Protein AF-A0AAW9HZ54-F1 (afdb_monomer)

Sequence (138 aa):
VLIQGRPLAIGEVAELSDALLCAWYPGSEGGRAIGDILFGQVNPSGKLPVSIPRSAGQLPVYYNQKNAGRPRPYVDMPSKPLYPFGFGLGYSSFEYGSPAISQKEITLDELRSGSRVEVCVEVKNTGKMKGDEVVQLY

Radius of gyration: 19.05 Å; Cα contacts (8 Å, |Δi|>4): 176; chains: 1; bounding box: 43×36×52 Å

InterPro domains:
  IPR002772 Glycoside hydrolase family 3 C-terminal domain [PF01915] (1-91)
  IPR013783 Immunoglobulin-like fold [G3DSA:2.60.40.10] (92-138)
  IPR036881 Glycoside hydrolase family 3 C-terminal domain superfamily [G3DSA:3.40.50.1700] (1-91)
  IPR036881 Glycoside hydrolase family 3 C-terminal domain superfamily [SSF52279] (1-94)
  IPR050288 Cellulose-degrading glycosyl hydrolase 3 [PTHR42715] (14-138)

Solvent-accessible surface area (backbone atoms only — not comparable to full-atom values): 8876 Å² total; per-residue (Å²): 115,44,74,40,97,63,85,60,65,47,51,67,62,59,72,76,38,99,69,84,48,81,51,39,80,53,65,92,65,25,66,56,57,51,48,34,36,77,72,65,77,38,56,49,54,66,54,32,96,53,38,26,41,57,39,81,87,57,62,83,57,67,83,87,57,53,81,93,66,53,67,66,66,50,100,89,44,73,55,66,51,71,42,49,52,66,45,60,70,51,79,37,44,73,48,74,54,76,74,46,62,78,56,95,74,80,54,72,66,48,49,74,73,66,58,80,79,51,76,46,63,54,75,42,81,73,39,96,47,80,69,64,81,82,85,81,88,131

Secondary structure (DSSP, 8-state):
-B--SS----HHHHHH-S---B--S--TTHHHHHHHHHTTSS------SSPBPSSGGG----S---GGGSPPPPSSS-SS-SB-TT----SS-EEE-PPEES-S---HHHHHTT----EE--EEE-SSS---------

Organism: Clostridium perfringens (NCBI:txid1502)

Foldseek 3Di:
DDAAQDADLCQVVVVPDPDDDYCHPVPPCSVVVVVCCVVVVDWDADFAQAFHANDPVLPPQAPPDDPVRQDCQDPPGGNHGPGYGRDDDTQWDKDKADKDKPDPDDDPVCVVVPHDIDIDIDIDTPGPDDDDYDDDDD

pLDDT: mean 95.07, std 5.17, range [69.0, 98.56]

Nearest PDB structures (foldseek):
  8xrx-assembly2_C  TM=9.373E-01  e=5.213E-06  Cellulosimicrobium cellulans
  8xru-assembly1_A  TM=9.331E-01  e=9.828E-06  Cellulosimicrobium
  8xrx-assembly3_F  TM=8.911E-01  e=5.918E-06  Cellulosimicrobium cellulans
  8xrx-assembly2_D  TM=9.372E-01  e=1.116E-05  Cellulosimicrobium cellulans
  8xrt-assembly1_E  TM=9.003E-01  e=9.224E-06  Cellulosimicrobium

Structure (mmCIF, N/CA/C/O backbone):
data_AF-A0AAW9HZ54-F1
#
_entry.id   AF-A0AAW9HZ54-F1
#
loop_
_at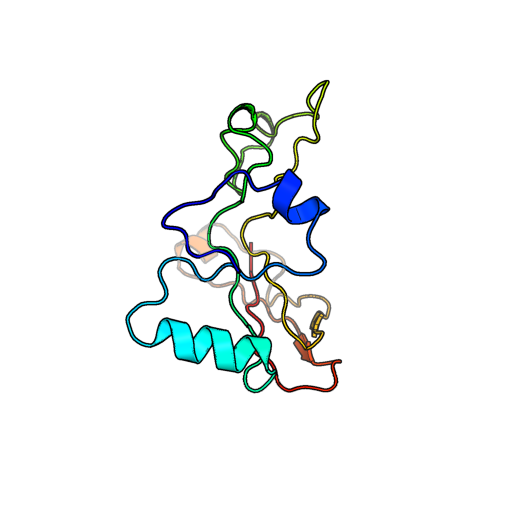om_site.group_PDB
_atom_site.id
_atom_site.type_symbol
_atom_site.label_atom_id
_atom_site.label_alt_id
_atom_site.label_comp_id
_atom_site.label_asym_id
_atom_site.label_entity_id
_atom_site.label_seq_id
_atom_site.pdbx_PDB_ins_code
_atom_site.Cartn_x
_atom_site.Cartn_y
_atom_site.Cartn_z
_atom_site.occupancy
_atom_site.B_iso_or_equiv
_atom_site.auth_seq_id
_atom_site.auth_comp_id
_atom_site.auth_asym_id
_atom_site.auth_atom_id
_atom_site.pdbx_PDB_model_num
ATOM 1 N N . VAL A 1 1 ? 9.719 -6.185 -13.520 1.00 97.19 1 VAL A N 1
ATOM 2 C CA . VAL A 1 1 ? 9.017 -7.084 -12.566 1.00 97.19 1 VAL A CA 1
ATOM 3 C C . VAL A 1 1 ? 10.040 -7.650 -11.594 1.00 97.19 1 VAL A C 1
ATOM 5 O O . VAL A 1 1 ? 11.091 -8.083 -12.046 1.00 97.19 1 VAL A O 1
ATOM 8 N N . LEU A 1 2 ? 9.764 -7.613 -10.292 1.00 97.50 2 LEU A N 1
ATOM 9 C CA . LEU A 1 2 ? 10.646 -8.090 -9.227 1.00 97.50 2 LEU A CA 1
ATOM 10 C C . LEU A 1 2 ? 10.079 -9.383 -8.631 1.00 97.50 2 LEU A C 1
ATOM 12 O O . LEU A 1 2 ? 9.001 -9.369 -8.037 1.00 97.50 2 LEU A O 1
ATOM 16 N N . ILE A 1 3 ? 10.819 -10.481 -8.770 1.00 97.88 3 ILE A N 1
ATOM 17 C CA . ILE A 1 3 ? 10.547 -11.763 -8.109 1.00 97.88 3 ILE A CA 1
ATOM 18 C C . ILE A 1 3 ? 11.622 -11.926 -7.037 1.00 97.88 3 ILE A C 1
ATOM 20 O O . ILE A 1 3 ? 12.805 -12.038 -7.354 1.00 97.88 3 ILE A O 1
ATOM 24 N N . GLN A 1 4 ? 11.231 -11.849 -5.767 1.00 96.38 4 GLN A N 1
ATOM 25 C CA . GLN A 1 4 ? 12.169 -11.734 -4.648 1.00 96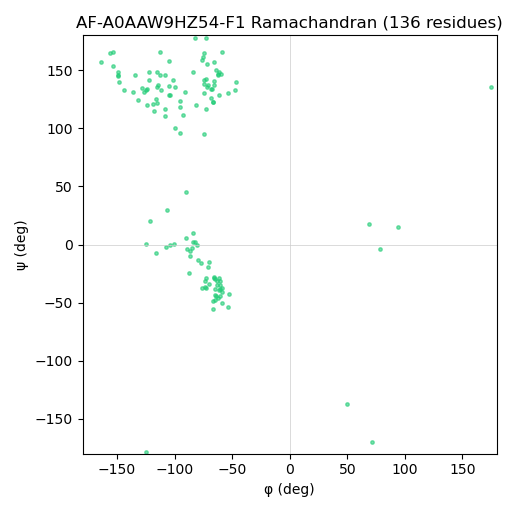.38 4 GLN A CA 1
ATOM 26 C C . GLN A 1 4 ? 11.631 -12.397 -3.378 1.00 96.38 4 GLN A C 1
ATOM 28 O O . GLN A 1 4 ? 10.439 -12.343 -3.097 1.00 96.38 4 GLN A O 1
ATOM 33 N N . GLY A 1 5 ? 12.521 -12.982 -2.571 1.00 97.06 5 GLY A N 1
ATOM 34 C CA . GLY A 1 5 ? 12.152 -13.620 -1.298 1.00 97.06 5 GLY A CA 1
ATOM 35 C C . GLY A 1 5 ? 12.110 -12.687 -0.085 1.00 97.06 5 GLY A C 1
ATOM 36 O O . GLY A 1 5 ? 11.682 -13.099 0.987 1.00 97.06 5 GLY A O 1
ATOM 37 N N . ARG A 1 6 ? 12.596 -11.449 -0.223 1.00 95.88 6 ARG A N 1
ATOM 38 C CA . ARG A 1 6 ? 12.634 -10.431 0.837 1.00 95.88 6 ARG A CA 1
ATOM 39 C C . ARG A 1 6 ? 12.685 -9.028 0.220 1.00 95.88 6 ARG A C 1
ATOM 41 O O . ARG A 1 6 ? 13.002 -8.928 -0.965 1.00 95.88 6 ARG A O 1
ATOM 48 N N . PRO A 1 7 ? 12.425 -7.957 0.990 1.00 95.75 7 PRO A N 1
ATOM 49 C CA . PRO A 1 7 ? 12.676 -6.592 0.541 1.00 95.75 7 PRO A CA 1
ATOM 50 C C . PRO A 1 7 ? 14.114 -6.405 0.062 1.00 95.75 7 PRO A C 1
ATOM 52 O O . PRO A 1 7 ? 15.059 -6.750 0.774 1.00 95.75 7 PRO A O 1
ATOM 55 N N . LEU A 1 8 ? 14.271 -5.831 -1.125 1.00 95.25 8 LEU A N 1
ATOM 56 C CA . LEU A 1 8 ? 15.556 -5.404 -1.664 1.00 95.25 8 LEU A CA 1
ATOM 57 C C . LEU A 1 8 ? 15.621 -3.874 -1.664 1.00 95.25 8 LEU A C 1
ATOM 59 O O . LEU A 1 8 ? 14.609 -3.202 -1.864 1.00 95.25 8 LEU A O 1
ATOM 63 N N . ALA A 1 9 ? 16.813 -3.321 -1.442 1.00 94.50 9 ALA A N 1
ATOM 64 C CA . ALA A 1 9 ? 17.060 -1.897 -1.636 1.00 94.50 9 ALA A CA 1
ATOM 65 C C . ALA A 1 9 ? 17.126 -1.622 -3.146 1.00 94.50 9 ALA A C 1
ATOM 67 O O . ALA A 1 9 ? 18.153 -1.834 -3.781 1.00 94.50 9 ALA A O 1
ATOM 68 N N . ILE A 1 10 ? 15.995 -1.214 -3.721 1.00 96.00 10 ILE A N 1
ATOM 69 C CA . ILE A 1 10 ? 15.779 -1.094 -5.174 1.00 96.00 10 ILE A CA 1
ATOM 70 C C . ILE A 1 10 ? 15.765 0.364 -5.651 1.00 96.00 10 ILE A C 1
ATOM 72 O O . ILE A 1 10 ? 15.068 0.678 -6.607 1.00 96.00 10 ILE A O 1
ATOM 76 N N . GLY A 1 11 ? 16.487 1.262 -4.972 1.00 95.12 11 GLY A N 1
ATOM 77 C CA . GLY A 1 11 ? 16.441 2.705 -5.247 1.00 95.12 11 GLY A CA 1
ATOM 78 C C . GLY A 1 11 ? 16.708 3.049 -6.714 1.00 95.12 11 GLY A C 1
ATOM 79 O O . GLY A 1 11 ? 15.864 3.660 -7.355 1.00 95.12 11 GLY A O 1
ATOM 80 N N . GLU A 1 12 ? 17.827 2.570 -7.254 1.00 95.44 12 GLU A N 1
ATOM 81 C CA . GLU A 1 12 ? 18.214 2.797 -8.652 1.00 95.44 12 GLU A CA 1
ATOM 82 C C . GLU A 1 12 ? 17.227 2.156 -9.639 1.00 95.44 12 GLU A C 1
ATOM 84 O O . GLU A 1 12 ? 16.784 2.792 -10.588 1.00 95.44 12 GLU A O 1
ATOM 89 N N . VAL A 1 13 ? 16.798 0.915 -9.379 1.00 96.25 13 VAL A N 1
ATOM 90 C CA . VAL A 1 13 ? 15.810 0.222 -10.222 1.00 96.25 13 VAL A CA 1
ATOM 91 C C . VAL A 1 13 ? 14.482 0.983 -10.257 1.00 96.25 13 VAL A C 1
ATOM 93 O O . VAL A 1 13 ? 13.849 1.047 -11.305 1.00 96.25 13 VAL A O 1
ATOM 96 N N . ALA A 1 14 ? 14.061 1.563 -9.132 1.00 96.12 14 ALA A N 1
ATOM 97 C CA . ALA A 1 14 ? 12.853 2.376 -9.047 1.00 96.12 14 ALA A CA 1
ATOM 98 C C . ALA A 1 14 ? 12.981 3.720 -9.767 1.00 96.12 14 ALA A C 1
ATOM 100 O O . ALA A 1 14 ? 11.994 4.189 -10.319 1.00 96.12 14 ALA A O 1
ATOM 101 N N . GLU A 1 15 ? 14.167 4.325 -9.774 1.00 96.19 15 GLU A N 1
ATOM 102 C CA . GLU A 1 15 ? 14.427 5.576 -10.492 1.00 96.19 15 GLU A CA 1
ATOM 103 C C . GLU A 1 15 ? 14.486 5.372 -12.011 1.00 96.19 15 GLU A C 1
ATOM 105 O O . GLU A 1 15 ? 13.985 6.198 -12.768 1.00 96.19 15 GLU A O 1
ATOM 110 N N . LEU A 1 16 ? 15.055 4.250 -12.457 1.00 97.81 16 LEU A N 1
ATOM 111 C CA . LEU A 1 16 ? 15.246 3.943 -13.876 1.00 97.81 16 LEU A CA 1
ATOM 112 C C . LEU A 1 16 ? 14.040 3.261 -14.543 1.00 97.81 16 LEU A C 1
ATOM 114 O O . LEU A 1 16 ? 14.077 3.023 -15.749 1.00 97.81 16 LEU A O 1
ATOM 118 N N . SER A 1 17 ? 12.998 2.902 -13.788 1.00 97.62 17 SER A N 1
ATOM 119 C CA . SER A 1 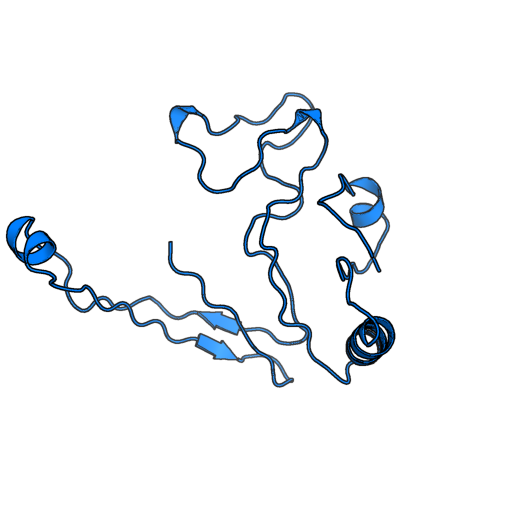17 ? 11.832 2.177 -14.313 1.00 97.62 17 SER A CA 1
ATOM 120 C C . SER A 1 17 ? 10.575 3.040 -14.305 1.00 97.62 17 SER A C 1
ATOM 122 O O . SER A 1 17 ? 10.200 3.569 -13.263 1.00 97.62 17 SER A O 1
ATOM 124 N N . ASP A 1 18 ? 9.832 3.054 -15.415 1.00 97.81 18 ASP A N 1
ATOM 125 C CA . ASP A 1 18 ? 8.511 3.704 -15.479 1.00 97.81 18 ASP A CA 1
ATOM 126 C C . ASP A 1 18 ? 7.466 3.014 -14.585 1.00 97.81 18 ASP A C 1
ATOM 128 O O . ASP A 1 18 ? 6.514 3.634 -14.111 1.00 97.81 18 ASP A O 1
ATOM 132 N N . ALA A 1 19 ? 7.625 1.705 -14.361 1.00 97.25 19 ALA A N 1
ATOM 133 C CA . ALA A 1 19 ? 6.724 0.906 -13.543 1.00 97.25 19 ALA A CA 1
ATOM 134 C C . ALA A 1 19 ? 7.450 -0.250 -12.845 1.00 97.25 19 ALA A C 1
ATOM 136 O O . ALA A 1 19 ? 8.330 -0.906 -13.407 1.00 97.25 19 ALA A O 1
ATOM 137 N N . LEU A 1 20 ? 7.008 -0.562 -11.624 1.00 97.69 20 LEU A N 1
ATOM 138 C CA . LEU A 1 20 ? 7.490 -1.696 -10.844 1.00 97.69 20 LEU A CA 1
ATOM 139 C C . LEU A 1 20 ? 6.330 -2.574 -10.378 1.00 97.69 20 LEU A C 1
ATOM 141 O O . LEU A 1 20 ? 5.374 -2.102 -9.773 1.00 97.69 20 LEU A O 1
ATOM 145 N N . LEU A 1 21 ? 6.471 -3.882 -10.598 1.00 98.06 21 LEU A N 1
ATOM 146 C CA . LEU A 1 21 ? 5.587 -4.913 -10.058 1.00 98.06 21 LEU A CA 1
ATOM 147 C C . LEU A 1 21 ? 6.406 -5.832 -9.154 1.00 98.06 21 LEU A C 1
ATOM 149 O O . LEU A 1 21 ? 7.311 -6.511 -9.642 1.00 98.06 21 LEU A O 1
ATOM 153 N N . CYS A 1 22 ? 6.101 -5.845 -7.857 1.00 97.94 22 CYS A N 1
ATOM 154 C CA . CYS A 1 22 ? 6.688 -6.771 -6.890 1.00 97.94 22 CYS A CA 1
ATOM 155 C C . CYS A 1 22 ? 5.793 -8.007 -6.763 1.00 97.94 22 CYS A C 1
ATOM 157 O O . CYS A 1 22 ? 4.684 -7.910 -6.243 1.00 97.94 22 CYS A O 1
ATOM 159 N N . ALA A 1 23 ? 6.274 -9.157 -7.232 1.00 98.00 23 ALA A N 1
ATOM 160 C CA . ALA A 1 23 ? 5.520 -10.412 -7.261 1.00 98.00 23 ALA A CA 1
ATOM 161 C C . ALA A 1 23 ? 5.937 -11.407 -6.162 1.00 98.00 23 ALA A C 1
ATOM 163 O O . ALA A 1 23 ? 5.375 -12.496 -6.077 1.00 98.00 23 ALA A O 1
ATOM 164 N N . TRP A 1 24 ? 6.918 -11.054 -5.323 1.00 97.88 24 TRP A N 1
ATOM 165 C CA . TRP A 1 24 ? 7.518 -11.959 -4.334 1.00 97.88 24 TRP A CA 1
ATOM 166 C C . TRP A 1 24 ? 7.938 -13.295 -4.968 1.00 97.88 24 TRP A C 1
ATOM 168 O O . TRP A 1 24 ? 8.501 -13.282 -6.060 1.00 97.88 24 TRP A O 1
ATOM 178 N N . TYR A 1 25 ? 7.679 -14.428 -4.312 1.00 97.94 25 TYR A N 1
ATOM 179 C CA . TYR A 1 25 ? 7.657 -15.738 -4.958 1.00 97.94 25 TYR A CA 1
ATOM 180 C C . TYR A 1 25 ? 6.203 -16.127 -5.249 1.00 97.94 25 TYR A C 1
ATOM 182 O O . TYR A 1 25 ? 5.507 -16.576 -4.340 1.00 97.94 25 TYR A O 1
ATOM 190 N N . PRO A 1 26 ? 5.727 -15.965 -6.495 1.00 97.69 26 PRO A N 1
ATOM 191 C CA . PRO A 1 26 ? 4.300 -16.036 -6.810 1.00 97.69 26 PRO A CA 1
ATOM 192 C C . PRO A 1 26 ? 3.771 -17.467 -7.039 1.00 97.69 26 PRO A C 1
ATOM 194 O O . PRO A 1 26 ? 2.644 -17.643 -7.492 1.00 97.69 26 PRO A O 1
ATOM 197 N N . GLY A 1 27 ? 4.568 -18.500 -6.740 1.00 98.12 27 GLY A N 1
ATOM 198 C CA . GLY A 1 27 ? 4.191 -19.904 -6.944 1.00 98.12 27 GLY A CA 1
ATOM 199 C C . GLY A 1 27 ? 4.145 -20.331 -8.418 1.00 98.12 27 GLY A C 1
ATOM 200 O O . GLY A 1 27 ? 4.601 -19.606 -9.304 1.00 98.12 27 GLY A O 1
ATOM 201 N N . SER A 1 28 ? 3.607 -21.527 -8.682 1.00 97.94 28 SER A N 1
ATOM 202 C CA . SER A 1 28 ? 3.564 -22.137 -10.025 1.00 97.94 28 SER A CA 1
ATOM 203 C C . SER A 1 28 ? 2.705 -21.353 -11.020 1.00 97.94 28 SER A C 1
ATOM 205 O O . SER A 1 28 ? 3.099 -21.186 -12.169 1.00 97.94 28 SER A O 1
ATOM 207 N N . GLU A 1 29 ? 1.579 -20.800 -10.563 1.00 98.12 29 GLU A N 1
ATOM 208 C CA . GLU A 1 29 ? 0.668 -19.985 -11.383 1.00 98.12 29 GLU A CA 1
ATOM 209 C C . GLU A 1 29 ? 1.095 -18.511 -11.467 1.00 98.12 29 GLU A C 1
ATOM 211 O O . GLU A 1 29 ? 0.436 -17.683 -12.099 1.00 98.12 29 GLU A O 1
ATOM 216 N N . GLY A 1 30 ? 2.220 -18.159 -10.844 1.00 98.06 30 GLY A N 1
ATOM 217 C CA . GLY A 1 30 ? 2.660 -16.779 -10.719 1.00 98.06 30 GLY A CA 1
ATOM 218 C C . GLY A 1 30 ? 2.970 -16.097 -12.046 1.00 98.06 30 GLY A C 1
ATOM 219 O O . GLY A 1 30 ? 2.679 -14.914 -12.209 1.00 98.06 30 GLY A O 1
ATOM 220 N N . GLY A 1 31 ? 3.503 -16.842 -13.018 1.00 98.19 31 GLY A N 1
ATOM 221 C CA . GLY A 1 31 ? 3.746 -16.319 -14.365 1.00 98.19 31 GLY A CA 1
ATOM 222 C C . GLY A 1 31 ? 2.455 -15.877 -15.057 1.00 98.19 31 GLY A C 1
ATOM 223 O O . GLY A 1 31 ? 2.428 -14.817 -15.682 1.00 98.19 31 GLY A O 1
ATOM 224 N N . ARG A 1 32 ? 1.370 -16.641 -14.875 1.00 98.44 32 ARG A N 1
ATOM 225 C CA . ARG A 1 32 ? 0.045 -16.298 -15.399 1.00 98.44 32 ARG A CA 1
ATOM 226 C C . ARG A 1 32 ? -0.509 -15.052 -14.718 1.00 98.44 32 ARG A C 1
ATOM 228 O O . ARG A 1 32 ? -0.874 -14.113 -15.410 1.00 98.44 32 ARG A O 1
ATOM 235 N N . ALA A 1 33 ? -0.473 -14.998 -13.386 1.00 98.31 33 ALA A N 1
ATOM 236 C CA . ALA A 1 33 ? -0.942 -13.830 -12.637 1.00 98.31 33 ALA A CA 1
ATOM 237 C C . ALA A 1 33 ? -0.182 -12.543 -13.015 1.00 98.31 33 ALA A C 1
ATOM 239 O O . ALA A 1 33 ? -0.789 -11.487 -13.179 1.00 98.31 33 ALA A O 1
ATOM 240 N N . ILE A 1 34 ? 1.141 -12.628 -13.200 1.00 98.56 34 ILE A N 1
ATOM 241 C CA . ILE A 1 34 ? 1.955 -11.503 -13.681 1.00 98.56 34 ILE A CA 1
ATOM 242 C C . ILE A 1 34 ? 1.520 -11.088 -15.090 1.00 98.56 34 ILE A C 1
ATOM 244 O O . ILE A 1 34 ? 1.355 -9.895 -15.335 1.00 98.56 34 ILE A O 1
ATOM 248 N N . GLY A 1 35 ? 1.327 -12.043 -16.005 1.00 98.50 35 GLY A N 1
ATOM 249 C CA . GLY A 1 35 ? 0.850 -11.766 -17.361 1.00 98.50 35 GLY A CA 1
ATOM 250 C C . GLY A 1 35 ? -0.507 -11.062 -17.360 1.00 98.50 35 GLY A C 1
ATOM 251 O O . GLY A 1 35 ? -0.644 -9.998 -17.961 1.00 98.50 35 GLY A O 1
ATOM 252 N N . ASP A 1 36 ? -1.474 -11.603 -16.624 1.00 98.25 36 ASP A N 1
ATOM 253 C CA . ASP A 1 36 ? -2.826 -11.050 -16.521 1.00 98.25 36 ASP A CA 1
ATOM 254 C C . ASP A 1 36 ? -2.805 -9.606 -15.985 1.00 98.25 36 ASP A C 1
ATOM 256 O O . ASP A 1 36 ? -3.546 -8.755 -16.479 1.00 98.25 36 ASP A O 1
ATOM 260 N N . ILE A 1 37 ? -1.914 -9.297 -15.034 1.00 98.19 37 ILE A N 1
ATOM 261 C CA . ILE A 1 37 ? -1.692 -7.926 -14.552 1.00 98.19 37 ILE A CA 1
ATOM 262 C C . ILE A 1 37 ? -1.084 -7.055 -15.657 1.00 98.19 37 ILE A C 1
ATOM 264 O O . ILE A 1 37 ? -1.663 -6.035 -16.013 1.00 98.19 37 ILE A O 1
ATOM 268 N N . LEU A 1 38 ? 0.051 -7.452 -16.242 1.00 97.94 38 LEU A N 1
ATOM 269 C CA . LEU A 1 38 ? 0.773 -6.630 -17.225 1.00 97.94 38 LEU A CA 1
ATOM 270 C C . LEU A 1 38 ? -0.057 -6.302 -18.473 1.00 97.94 38 LEU A C 1
ATOM 272 O O . LEU A 1 38 ? 0.108 -5.228 -19.049 1.00 97.94 38 LEU A O 1
ATOM 276 N N . PHE A 1 39 ? -0.953 -7.203 -18.877 1.00 97.81 39 PHE A N 1
ATOM 277 C CA . PHE A 1 39 ? -1.867 -6.990 -20.001 1.00 97.81 39 PHE A CA 1
ATOM 278 C C . PHE A 1 39 ? -3.201 -6.344 -19.598 1.00 97.81 39 PHE A C 1
ATOM 280 O O . PHE A 1 39 ? -4.093 -6.217 -20.436 1.00 97.81 39 PHE A O 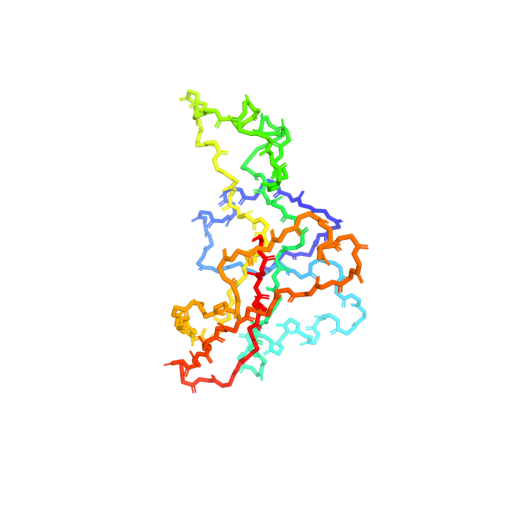1
ATOM 287 N N . GLY A 1 40 ? -3.360 -5.933 -18.337 1.00 96.25 40 GLY A N 1
ATOM 288 C CA . GLY A 1 40 ? -4.562 -5.254 -17.854 1.00 96.25 40 GLY A CA 1
ATOM 289 C C . GLY A 1 40 ? -5.807 -6.142 -17.802 1.00 96.25 40 GLY A C 1
ATOM 290 O O . GLY A 1 40 ? -6.920 -5.625 -17.741 1.00 96.25 40 GLY A O 1
ATOM 291 N N . GLN A 1 41 ? -5.646 -7.467 -17.828 1.00 97.19 41 GLN A N 1
ATOM 292 C CA . GLN A 1 41 ? -6.748 -8.416 -17.638 1.00 97.19 41 GLN A CA 1
ATOM 293 C C . GLN A 1 41 ? -7.175 -8.465 -16.166 1.00 97.19 41 GLN A C 1
ATOM 295 O O . GLN A 1 41 ? -8.354 -8.649 -15.864 1.00 97.19 41 GLN A O 1
ATOM 300 N N . VAL A 1 42 ? -6.220 -8.254 -15.256 1.00 97.00 42 VAL A N 1
ATOM 301 C CA . VAL A 1 42 ? -6.434 -8.160 -13.810 1.00 97.00 42 VAL A CA 1
ATOM 302 C C . VAL A 1 42 ? -5.879 -6.835 -13.295 1.00 97.00 42 VAL A C 1
ATOM 304 O O . VAL A 1 42 ? -4.761 -6.441 -13.611 1.00 97.00 42 VAL A O 1
ATOM 307 N N . ASN A 1 43 ? -6.664 -6.151 -12.465 1.00 97.75 43 ASN A N 1
ATOM 308 C CA . ASN A 1 43 ? -6.223 -4.965 -11.741 1.00 97.75 43 ASN A CA 1
ATOM 309 C C . ASN A 1 43 ? -5.434 -5.392 -10.484 1.00 97.75 43 ASN A C 1
ATOM 311 O O . ASN A 1 43 ? -6.004 -6.104 -9.653 1.00 97.75 43 ASN A O 1
ATOM 315 N N . PRO A 1 44 ? -4.152 -5.007 -10.317 1.00 98.00 44 PRO A N 1
ATOM 316 C CA . PRO A 1 44 ? -3.384 -5.399 -9.145 1.00 98.00 44 PRO A CA 1
ATOM 317 C C . PRO A 1 44 ? -3.931 -4.726 -7.880 1.00 98.00 44 PRO A C 1
ATOM 319 O O . PRO A 1 44 ? -4.175 -3.524 -7.851 1.00 98.00 44 PRO A O 1
ATOM 322 N N . SER A 1 45 ? -4.084 -5.511 -6.815 1.00 98.00 45 SER A N 1
ATOM 323 C CA . SER A 1 45 ? -4.645 -5.062 -5.529 1.00 98.00 45 SER A CA 1
ATOM 324 C C . SER A 1 45 ? -3.728 -5.321 -4.326 1.00 98.00 45 SER A C 1
ATOM 326 O O . SER A 1 45 ? -4.064 -4.989 -3.189 1.00 98.00 45 SER A O 1
ATOM 328 N N . GLY A 1 46 ? -2.543 -5.893 -4.557 1.00 97.94 46 GLY A N 1
ATOM 329 C CA . GLY A 1 46 ? -1.583 -6.194 -3.497 1.00 97.94 46 GLY A CA 1
ATOM 330 C C . GLY A 1 46 ? -1.029 -4.933 -2.824 1.00 97.94 46 GLY A C 1
ATOM 331 O O . GLY A 1 46 ? -0.651 -3.972 -3.494 1.00 97.94 46 GLY A O 1
ATOM 332 N N . LYS A 1 47 ? -0.922 -4.964 -1.492 1.00 98.50 47 LYS A N 1
ATOM 333 C CA . LYS A 1 47 ? -0.228 -3.948 -0.683 1.00 98.50 47 LYS A CA 1
ATOM 334 C C . LYS A 1 47 ? 0.984 -4.564 0.012 1.00 98.50 47 LYS A C 1
ATOM 336 O O . LYS A 1 47 ? 0.980 -5.744 0.360 1.00 98.50 47 LYS A O 1
ATOM 341 N N . LEU A 1 48 ? 2.028 -3.771 0.219 1.00 98.31 48 LEU A N 1
ATOM 342 C CA . LEU A 1 48 ? 3.264 -4.225 0.844 1.00 98.31 48 LEU A CA 1
ATOM 343 C C . LEU A 1 48 ? 3.047 -4.592 2.325 1.00 98.31 48 LEU A C 1
ATOM 345 O O . LEU A 1 48 ? 2.680 -3.721 3.112 1.00 98.31 48 LEU A O 1
ATOM 349 N N . PRO A 1 49 ? 3.360 -5.831 2.751 1.00 97.56 49 PRO A N 1
ATOM 350 C CA . PRO A 1 49 ? 3.283 -6.227 4.160 1.00 97.56 49 PRO A CA 1
ATOM 351 C C . PRO A 1 49 ? 4.506 -5.771 4.977 1.00 97.56 49 PRO A C 1
ATOM 353 O O . PRO A 1 49 ? 4.604 -6.054 6.167 1.00 97.56 49 PRO A O 1
ATOM 356 N N . VAL A 1 50 ? 5.467 -5.092 4.345 1.00 97.75 50 VAL A N 1
ATOM 357 C CA . VAL A 1 50 ? 6.725 -4.609 4.931 1.00 97.75 50 VAL A CA 1
ATOM 358 C C . VAL A 1 50 ? 7.161 -3.328 4.221 1.00 97.75 50 VAL A C 1
ATOM 360 O O . VAL A 1 50 ? 6.932 -3.178 3.024 1.00 97.75 50 VAL A O 1
ATOM 363 N N . SER A 1 51 ? 7.825 -2.413 4.925 1.00 97.81 51 SER A N 1
ATOM 364 C CA . SER A 1 51 ? 8.445 -1.248 4.281 1.00 97.81 51 SER A CA 1
ATOM 365 C C . SER A 1 51 ? 9.697 -1.652 3.496 1.00 97.81 51 SER A C 1
ATOM 367 O O . SER A 1 51 ? 10.493 -2.472 3.960 1.00 97.81 51 SER A O 1
ATOM 369 N N . ILE A 1 52 ? 9.916 -1.022 2.343 1.00 97.62 52 ILE A N 1
ATOM 370 C CA . ILE A 1 52 ? 11.109 -1.205 1.510 1.00 97.62 52 ILE A CA 1
ATOM 371 C C . ILE A 1 52 ? 12.133 -0.109 1.841 1.00 97.62 52 ILE A C 1
ATOM 373 O O . ILE A 1 52 ? 11.829 1.076 1.658 1.00 97.62 52 ILE A O 1
ATOM 377 N N . PRO A 1 53 ? 13.337 -0.457 2.332 1.00 96.44 53 PRO A N 1
ATOM 378 C CA . PRO A 1 53 ? 14.362 0.529 2.650 1.00 96.44 53 PRO A CA 1
ATOM 379 C C . PRO A 1 53 ? 14.979 1.131 1.381 1.00 96.44 53 PRO A C 1
ATOM 381 O O . PRO A 1 53 ? 15.018 0.495 0.327 1.00 96.44 53 PRO A O 1
ATOM 384 N N . ARG A 1 54 ? 15.523 2.346 1.499 1.00 95.25 54 ARG A N 1
ATOM 385 C CA . ARG A 1 54 ? 16.358 2.973 0.457 1.00 95.25 54 ARG A CA 1
ATOM 386 C C . ARG A 1 54 ? 17.745 2.339 0.382 1.00 95.25 54 ARG A C 1
ATOM 388 O O . ARG A 1 54 ? 18.291 2.181 -0.701 1.00 95.25 54 ARG A O 1
ATOM 395 N N . SER A 1 55 ? 18.294 1.966 1.535 1.00 94.19 55 SER A N 1
ATOM 396 C CA . SER A 1 55 ? 19.601 1.328 1.685 1.00 94.19 55 SER A CA 1
ATOM 397 C C . SER A 1 55 ? 19.636 0.486 2.965 1.00 94.19 55 SER A C 1
ATOM 399 O O . SER A 1 55 ? 18.791 0.647 3.850 1.00 94.19 55 SER A O 1
ATOM 401 N N . ALA A 1 56 ? 20.636 -0.387 3.105 1.00 93.75 56 ALA A N 1
ATOM 402 C CA . ALA A 1 56 ? 20.835 -1.145 4.343 1.00 93.75 56 ALA A CA 1
ATOM 403 C C . ALA A 1 56 ? 21.113 -0.238 5.561 1.00 93.75 56 ALA A C 1
ATOM 405 O O . ALA A 1 56 ? 20.729 -0.581 6.675 1.00 93.75 56 ALA A O 1
ATOM 406 N N . GLY A 1 57 ? 21.716 0.940 5.351 1.00 92.56 57 GLY A N 1
ATOM 407 C CA . GLY A 1 57 ? 22.002 1.912 6.414 1.00 92.56 57 GLY A CA 1
ATOM 408 C C . GLY A 1 57 ? 20.758 2.595 6.994 1.00 92.56 57 GLY A C 1
ATOM 409 O O . GLY A 1 57 ? 20.830 3.185 8.066 1.00 92.56 57 GLY A O 1
ATOM 410 N N . GLN A 1 58 ? 19.609 2.495 6.317 1.00 93.62 58 GLN A N 1
ATOM 411 C CA . GLN A 1 58 ? 18.337 3.026 6.813 1.00 93.62 58 GLN A CA 1
ATOM 412 C C . GLN A 1 58 ? 17.681 2.108 7.857 1.00 93.62 58 GLN A C 1
ATOM 414 O O . GLN A 1 58 ? 16.709 2.495 8.503 1.00 93.62 58 GLN A O 1
ATOM 419 N N . LEU A 1 59 ? 18.152 0.865 7.997 1.00 93.12 59 LEU A N 1
ATOM 420 C CA . LEU A 1 59 ? 17.529 -0.097 8.895 1.00 93.12 59 LEU A CA 1
ATOM 421 C C . LEU A 1 59 ? 17.665 0.344 10.366 1.00 93.12 59 LEU A C 1
ATOM 423 O O . LEU A 1 59 ? 18.729 0.811 10.770 1.00 93.12 59 LEU A O 1
ATOM 427 N N . PRO A 1 60 ? 16.619 0.142 11.190 1.00 93.12 60 PRO A N 1
ATOM 428 C CA . PRO A 1 60 ? 15.344 -0.507 10.861 1.00 93.12 60 PRO A CA 1
ATOM 429 C C . PRO A 1 60 ? 14.303 0.433 10.210 1.00 93.12 60 PRO A C 1
ATOM 431 O O . PRO A 1 60 ? 14.210 1.600 10.569 1.00 93.12 60 PRO A O 1
ATOM 434 N N . VAL A 1 61 ? 13.439 -0.100 9.326 1.00 93.50 61 VAL A N 1
ATOM 435 C CA . VAL A 1 61 ? 12.410 0.680 8.580 1.00 93.50 61 VAL A CA 1
ATOM 436 C C . VAL A 1 61 ? 10.952 0.227 8.791 1.00 93.50 61 VAL A C 1
ATOM 438 O O . VAL A 1 61 ? 10.077 0.518 7.975 1.00 93.50 61 VAL A O 1
ATOM 441 N N . TYR A 1 62 ? 10.649 -0.498 9.869 1.00 94.00 62 TYR A N 1
ATOM 442 C CA . TYR A 1 62 ? 9.264 -0.882 10.184 1.00 94.00 62 TYR A CA 1
ATOM 443 C C . TYR A 1 62 ? 8.378 0.346 10.478 1.00 94.00 62 TYR A C 1
ATOM 445 O O . TYR A 1 62 ? 8.860 1.370 10.954 1.00 94.00 62 TYR A O 1
ATOM 453 N N . TYR A 1 63 ? 7.077 0.266 10.179 1.00 94.56 63 TYR A N 1
ATOM 454 C CA . TYR A 1 63 ? 6.176 1.432 10.209 1.00 94.56 63 TYR A CA 1
ATOM 455 C C . TYR A 1 63 ? 5.828 1.920 11.626 1.00 94.56 63 TYR A C 1
ATOM 457 O O . TYR A 1 63 ? 5.597 3.108 11.844 1.00 94.56 63 TYR A O 1
ATOM 465 N N . ASN A 1 64 ? 5.819 1.017 12.607 1.00 93.50 64 ASN A N 1
ATOM 466 C CA . ASN A 1 64 ? 5.399 1.266 13.987 1.00 93.50 64 ASN A CA 1
ATOM 467 C C . ASN A 1 64 ? 6.557 1.723 14.897 1.00 93.50 64 ASN A C 1
ATOM 469 O O . ASN A 1 64 ? 6.715 1.259 16.027 1.00 93.50 64 ASN A O 1
ATOM 473 N N . GLN A 1 65 ? 7.382 2.653 14.413 1.00 90.06 65 GLN A N 1
ATOM 474 C CA . GLN A 1 65 ? 8.443 3.265 15.216 1.00 90.06 65 GLN A CA 1
ATOM 475 C C . GLN A 1 65 ? 7.888 4.203 16.291 1.00 90.06 65 GLN A C 1
ATOM 477 O O . GLN A 1 65 ? 7.018 5.040 16.032 1.00 90.06 65 GLN A O 1
ATOM 482 N N . LYS A 1 66 ? 8.462 4.118 17.499 1.00 87.88 66 LYS A N 1
ATOM 483 C CA . LYS A 1 66 ? 8.184 5.057 18.596 1.00 87.88 66 LYS A CA 1
ATOM 484 C C . LYS A 1 66 ? 8.602 6.472 18.196 1.00 87.88 66 LYS A C 1
ATOM 486 O O . LYS A 1 66 ? 9.631 6.640 17.550 1.00 87.88 66 LYS A O 1
ATOM 491 N N . ASN A 1 67 ? 7.877 7.492 18.657 1.00 81.19 67 ASN A N 1
ATOM 492 C CA . ASN A 1 67 ? 8.153 8.894 18.307 1.00 81.19 67 ASN A CA 1
ATOM 493 C C . ASN A 1 67 ? 9.610 9.320 18.563 1.00 81.19 67 ASN A C 1
ATOM 495 O O . ASN A 1 67 ? 10.212 9.951 17.702 1.00 81.19 67 ASN A O 1
ATOM 499 N N . ALA A 1 68 ? 10.203 8.921 19.694 1.00 74.69 68 ALA A N 1
ATOM 500 C CA . ALA A 1 68 ? 11.607 9.214 20.006 1.00 74.69 68 ALA A CA 1
ATOM 501 C C . ALA A 1 68 ? 12.621 8.434 19.140 1.00 74.69 68 ALA A C 1
ATOM 503 O O . ALA A 1 68 ? 13.776 8.832 19.050 1.00 74.69 68 ALA A O 1
ATOM 504 N N . GLY A 1 69 ? 12.197 7.330 18.517 1.00 69.00 69 GLY A N 1
ATOM 505 C CA . GLY A 1 69 ? 13.017 6.487 17.644 1.00 69.00 69 GLY A CA 1
ATOM 506 C C . GLY A 1 69 ? 12.793 6.728 16.151 1.00 69.00 69 GLY A C 1
ATOM 507 O O . GLY A 1 69 ? 13.416 6.043 15.344 1.00 69.00 69 GLY A O 1
ATOM 508 N N . ARG A 1 70 ? 11.912 7.665 15.765 1.00 71.06 70 ARG A N 1
ATOM 509 C CA . ARG A 1 70 ? 11.717 8.012 14.353 1.00 71.06 70 ARG A CA 1
ATOM 510 C C . ARG A 1 70 ? 12.994 8.669 13.822 1.00 71.06 70 ARG A C 1
ATOM 512 O O . ARG A 1 70 ? 13.407 9.691 14.379 1.00 71.06 70 ARG A O 1
ATOM 519 N N . PRO A 1 71 ? 13.618 8.130 12.761 1.00 69.31 71 PRO A N 1
ATOM 520 C CA . PRO A 1 71 ? 14.837 8.689 12.223 1.00 69.31 71 PRO A CA 1
ATOM 521 C C . PRO A 1 71 ? 14.563 10.110 11.739 1.00 69.31 71 PRO A C 1
ATOM 523 O O . PRO A 1 71 ? 13.619 10.384 10.985 1.00 69.31 71 PRO A O 1
ATOM 526 N N . ARG A 1 72 ? 15.408 11.035 12.191 1.00 81.38 72 ARG A N 1
ATOM 527 C CA . ARG A 1 72 ? 15.545 12.334 11.534 1.00 81.38 72 ARG A CA 1
ATOM 528 C C . ARG A 1 72 ? 16.127 12.103 10.136 1.00 81.38 72 ARG A C 1
ATOM 530 O O . ARG A 1 72 ? 16.744 11.059 9.920 1.00 81.38 72 ARG A O 1
ATOM 537 N N . PRO A 1 73 ? 15.919 13.028 9.185 1.00 85.69 73 PRO A N 1
ATOM 538 C CA . PRO A 1 73 ? 16.611 12.956 7.904 1.00 85.69 73 PRO A CA 1
ATOM 539 C C . PRO A 1 73 ? 18.107 12.716 8.126 1.00 85.69 73 PRO A C 1
ATOM 541 O O . PRO A 1 73 ? 18.710 13.347 8.998 1.00 85.69 73 PRO A O 1
ATOM 544 N N . TYR A 1 74 ? 18.668 11.772 7.377 1.00 89.12 74 TYR A N 1
ATOM 545 C CA . TYR A 1 74 ? 20.104 11.544 7.362 1.00 89.12 74 TYR A CA 1
ATOM 546 C C . TYR A 1 74 ? 20.764 12.668 6.553 1.00 89.12 74 TYR A C 1
ATOM 548 O O . TYR A 1 74 ? 20.089 13.402 5.829 1.00 89.12 74 TYR A O 1
ATOM 556 N N . VAL A 1 75 ? 22.083 12.812 6.672 1.00 93.81 75 VAL A N 1
ATOM 557 C CA . VAL A 1 75 ? 22.833 13.837 5.922 1.00 93.81 75 VAL A CA 1
ATOM 558 C C . VAL A 1 75 ? 22.741 13.601 4.409 1.00 93.81 75 VAL A C 1
ATOM 560 O O . VAL A 1 75 ? 22.733 14.550 3.633 1.00 93.81 75 VAL A O 1
ATOM 563 N N . ASP A 1 76 ? 22.640 12.340 4.004 1.00 92.81 76 ASP A N 1
ATOM 564 C CA . ASP A 1 76 ? 22.738 11.854 2.630 1.00 92.81 76 ASP A CA 1
ATOM 565 C C . ASP A 1 76 ? 21.443 11.213 2.101 1.00 92.81 76 ASP A C 1
ATOM 567 O O . ASP A 1 76 ? 21.351 10.905 0.914 1.00 92.81 76 ASP A O 1
ATOM 571 N N . MET A 1 77 ? 20.421 11.014 2.944 1.00 90.88 77 MET A N 1
ATOM 572 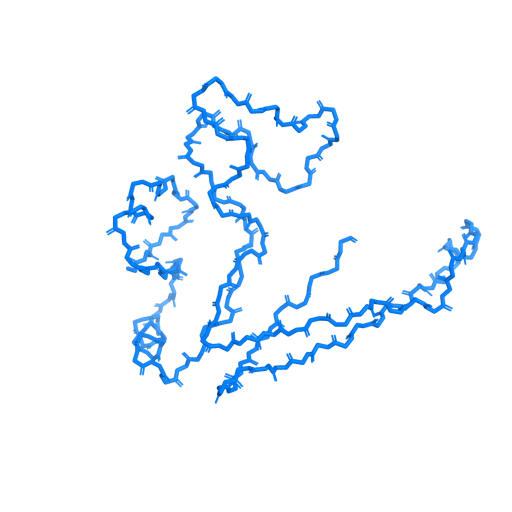C CA . MET A 1 77 ? 19.152 10.420 2.515 1.00 90.88 77 MET A CA 1
ATOM 573 C C . MET A 1 77 ? 17.936 10.836 3.360 1.00 90.88 77 MET A C 1
ATOM 575 O O . MET A 1 77 ? 18.042 11.104 4.562 1.00 90.88 77 MET A O 1
ATOM 579 N N . PRO A 1 78 ? 16.721 10.813 2.777 1.00 91.38 78 PRO A N 1
ATOM 580 C CA . PRO A 1 78 ? 15.489 10.970 3.541 1.00 91.38 78 PRO A CA 1
ATOM 581 C C . PRO A 1 78 ? 15.310 9.857 4.580 1.00 91.38 78 PRO A C 1
ATOM 583 O O . PRO A 1 78 ? 15.647 8.698 4.345 1.00 91.38 78 PRO A O 1
ATOM 586 N N . SER A 1 79 ? 14.666 10.173 5.704 1.00 90.12 79 SER A N 1
ATOM 587 C CA . SER A 1 79 ? 14.345 9.170 6.726 1.00 90.12 79 SER A CA 1
ATOM 588 C C . SER A 1 79 ? 13.157 8.271 6.374 1.00 90.12 79 SER A C 1
ATOM 590 O O . SER A 1 79 ? 12.983 7.215 6.977 1.00 90.12 79 SER A O 1
ATOM 592 N N . LYS A 1 80 ? 12.342 8.656 5.382 1.00 92.62 80 LYS A N 1
ATOM 593 C CA . LYS A 1 80 ? 11.212 7.847 4.905 1.00 92.62 80 LYS A CA 1
ATOM 594 C C . LYS A 1 80 ? 11.702 6.662 4.060 1.00 92.62 80 LYS A C 1
ATOM 596 O O . LYS A 1 80 ? 12.617 6.853 3.244 1.00 92.62 80 LYS A O 1
ATOM 601 N N . PRO A 1 81 ? 11.074 5.476 4.181 1.00 95.56 81 PRO A N 1
ATOM 602 C CA . PRO A 1 81 ? 11.383 4.338 3.318 1.00 95.56 81 PRO A CA 1
ATOM 603 C C . PRO A 1 81 ? 11.146 4.685 1.841 1.00 95.56 81 PRO A C 1
ATOM 605 O O . PRO A 1 81 ? 10.517 5.699 1.516 1.00 95.56 81 PRO A O 1
ATOM 608 N N . LEU A 1 82 ? 11.659 3.849 0.939 1.00 96.88 82 LEU A N 1
ATOM 609 C CA . LEU A 1 82 ? 11.394 3.992 -0.492 1.00 96.88 82 LEU A CA 1
ATOM 610 C C . LEU A 1 82 ? 9.906 3.754 -0.782 1.00 96.88 82 LEU A C 1
ATOM 612 O O . LEU A 1 82 ? 9.262 4.591 -1.405 1.00 96.88 82 LEU A O 1
ATOM 616 N N . TYR A 1 83 ? 9.362 2.666 -0.230 1.00 97.81 83 TYR A N 1
ATOM 617 C CA . TYR A 1 83 ? 7.931 2.365 -0.217 1.00 97.81 83 TYR A CA 1
ATOM 618 C C . TYR A 1 83 ? 7.514 1.968 1.207 1.00 97.81 83 TYR A C 1
ATOM 620 O O . TYR A 1 83 ? 8.142 1.076 1.784 1.00 97.81 83 TYR A O 1
ATOM 628 N N . PRO A 1 84 ? 6.518 2.625 1.823 1.00 97.44 84 PRO A N 1
ATOM 629 C CA . PRO A 1 84 ? 6.102 2.299 3.184 1.00 97.44 84 PRO A CA 1
ATOM 630 C C . PRO A 1 84 ? 5.280 1.003 3.242 1.00 97.44 84 PRO A C 1
ATOM 632 O O . PRO A 1 84 ? 4.723 0.555 2.240 1.00 97.44 84 PRO A O 1
ATOM 635 N N . PHE A 1 85 ? 5.174 0.420 4.438 1.00 98.38 85 PHE A N 1
ATOM 636 C CA . PHE A 1 85 ? 4.153 -0.586 4.747 1.00 98.38 85 PHE A CA 1
ATOM 637 C C . PHE A 1 85 ? 2.768 -0.127 4.261 1.00 98.38 85 PHE A C 1
ATOM 639 O O . PHE A 1 85 ? 2.431 1.053 4.371 1.00 98.38 85 PHE A O 1
ATOM 646 N N . GLY A 1 86 ? 1.988 -1.052 3.705 1.00 98.38 86 GLY A N 1
ATOM 647 C CA . GLY A 1 86 ? 0.650 -0.775 3.189 1.00 98.38 86 GLY A CA 1
ATOM 648 C C . GLY A 1 86 ? 0.613 -0.107 1.812 1.00 98.38 86 GLY A C 1
ATOM 649 O O . GLY A 1 86 ? -0.471 0.068 1.257 1.00 98.38 86 GLY A O 1
ATOM 650 N N . PHE A 1 87 ? 1.764 0.242 1.228 1.00 98.38 87 PHE A N 1
ATOM 651 C CA . PHE A 1 87 ? 1.824 0.830 -0.109 1.00 98.38 87 PHE A CA 1
ATOM 652 C C . PHE A 1 87 ? 1.561 -0.212 -1.199 1.00 98.38 87 PHE A C 1
ATOM 654 O O . PHE A 1 87 ? 2.082 -1.324 -1.157 1.00 98.38 87 PHE A O 1
ATOM 661 N N . GLY A 1 88 ? 0.786 0.169 -2.206 1.00 98.00 88 GLY A N 1
ATOM 662 C CA . GLY A 1 88 ? 0.514 -0.632 -3.392 1.00 98.00 88 GLY A CA 1
ATOM 663 C C . GLY A 1 88 ? -0.513 0.079 -4.259 1.00 98.00 88 GLY A C 1
ATOM 664 O O . GLY A 1 88 ? -1.488 0.629 -3.742 1.00 98.00 88 GLY A O 1
ATOM 665 N N . LEU A 1 89 ? -0.265 0.110 -5.563 1.00 97.69 89 LEU A N 1
ATOM 666 C CA . LEU A 1 89 ? -1.112 0.790 -6.538 1.00 97.69 89 LEU A CA 1
ATOM 667 C C . LEU A 1 89 ? -1.936 -0.230 -7.326 1.00 97.69 89 LEU A C 1
ATOM 669 O O . LEU A 1 89 ? -1.548 -1.392 -7.436 1.00 97.69 89 LEU A O 1
ATOM 673 N N . GLY A 1 90 ? -3.041 0.247 -7.891 1.00 96.50 90 GLY A N 1
ATOM 674 C CA . GLY A 1 90 ? -3.853 -0.466 -8.870 1.00 96.50 90 GLY A CA 1
ATOM 675 C C . GLY A 1 90 ? -4.023 0.354 -10.148 1.00 96.50 90 GLY A C 1
ATOM 676 O O . GLY A 1 90 ? -3.523 1.472 -10.263 1.00 96.50 90 GLY A O 1
ATOM 677 N N . TYR A 1 91 ? -4.775 -0.186 -11.101 1.00 97.56 91 TYR A N 1
ATOM 678 C CA . TYR A 1 91 ? -5.208 0.501 -12.324 1.00 97.56 91 TYR A CA 1
ATOM 679 C C . TYR A 1 91 ? -6.481 1.339 -12.136 1.00 97.56 91 TYR A C 1
ATOM 681 O O . TYR A 1 91 ? -6.912 2.016 -13.068 1.00 97.56 91 TYR A O 1
ATOM 689 N N . SER A 1 92 ? -7.084 1.310 -10.941 1.00 97.00 92 SER A N 1
ATOM 690 C CA . SER A 1 92 ? -8.185 2.203 -10.568 1.00 97.00 92 SER A CA 1
ATOM 691 C C . SER A 1 92 ? -7.766 3.190 -9.481 1.00 97.00 92 SER A C 1
ATOM 693 O O . SER A 1 92 ? -6.743 3.004 -8.824 1.00 97.00 92 SER A O 1
ATOM 695 N N . SER A 1 93 ? -8.573 4.229 -9.282 1.00 97.75 93 SER A N 1
ATOM 696 C CA . SER A 1 93 ? -8.408 5.225 -8.224 1.00 97.75 93 SER A CA 1
ATOM 697 C C . SER A 1 93 ? -9.540 5.127 -7.207 1.00 97.75 93 SER A C 1
ATOM 699 O O . SER A 1 93 ? -10.681 4.828 -7.564 1.00 97.75 93 SER A O 1
ATOM 701 N N . PHE A 1 94 ? -9.220 5.401 -5.943 1.00 98.25 94 PHE A N 1
ATOM 702 C CA . PHE A 1 94 ? -10.178 5.389 -4.845 1.00 98.25 94 PHE A CA 1
ATOM 703 C C . PHE A 1 94 ? -10.100 6.696 -4.065 1.00 98.25 94 PHE A C 1
ATOM 705 O O . PHE A 1 94 ? -9.010 7.168 -3.740 1.00 98.25 94 PHE A O 1
ATOM 712 N N . GLU A 1 95 ? -11.260 7.261 -3.760 1.00 98.38 95 GLU A N 1
ATOM 713 C CA . GLU A 1 95 ? -11.406 8.401 -2.862 1.00 98.38 95 GLU A CA 1
ATOM 714 C C . GLU A 1 95 ? -11.966 7.923 -1.524 1.00 98.38 95 GLU A C 1
ATOM 716 O O . GLU A 1 95 ? -12.894 7.113 -1.479 1.00 98.38 95 GLU A O 1
ATOM 721 N N . TYR A 1 96 ? -11.390 8.438 -0.440 1.00 98.38 96 TYR A N 1
ATOM 722 C CA . TYR A 1 96 ? -11.815 8.158 0.925 1.00 98.38 96 TYR A CA 1
ATOM 723 C C . TYR A 1 96 ? -12.578 9.358 1.481 1.00 98.38 96 TYR A C 1
ATOM 725 O O . TYR A 1 96 ? -12.087 10.490 1.445 1.00 98.38 96 TYR A O 1
ATOM 733 N N . GLY A 1 97 ? -13.768 9.100 2.019 1.00 98.12 97 GLY A N 1
ATOM 734 C CA . GLY A 1 97 ? -14.521 10.066 2.808 1.00 98.12 97 GLY A CA 1
ATOM 735 C C . GLY A 1 97 ? -13.903 10.294 4.191 1.00 98.12 97 GLY A C 1
ATOM 736 O O . GLY A 1 97 ? -12.919 9.665 4.585 1.00 98.12 97 GLY A O 1
ATOM 737 N N . SER A 1 98 ? -14.500 11.199 4.966 1.00 97.38 98 SER A N 1
ATOM 738 C CA . SER A 1 98 ? -14.124 11.366 6.373 1.00 97.38 98 SER A CA 1
ATOM 739 C C . SER A 1 98 ? -14.614 10.174 7.206 1.00 97.38 98 SER A C 1
ATOM 741 O O . SER A 1 98 ? -15.769 9.772 7.049 1.00 97.38 98 SER A O 1
ATOM 743 N N . PRO A 1 99 ? -13.785 9.613 8.105 1.00 96.00 99 PRO A N 1
ATOM 744 C CA . PRO A 1 99 ? -14.219 8.530 8.974 1.00 96.00 99 PRO A CA 1
ATOM 745 C C . PRO A 1 99 ? -15.249 9.030 9.996 1.00 96.00 99 PRO A C 1
ATOM 747 O O . PRO A 1 99 ? -15.055 10.058 10.648 1.00 96.00 99 PRO A O 1
ATOM 750 N N . ALA A 1 100 ? -16.330 8.275 10.157 1.00 96.62 100 ALA A N 1
ATOM 751 C CA . ALA A 1 100 ? -17.323 8.443 11.206 1.00 96.62 100 ALA A CA 1
ATOM 752 C C . ALA A 1 100 ? -17.061 7.428 12.325 1.00 96.62 100 ALA A C 1
ATOM 754 O O . ALA A 1 100 ? -16.815 6.253 12.057 1.00 96.62 100 ALA A O 1
ATOM 755 N N . ILE A 1 101 ? -17.130 7.882 13.576 1.00 96.19 101 ILE A N 1
ATOM 756 C CA . ILE A 1 101 ? -16.942 7.043 14.764 1.00 96.19 101 ILE A CA 1
ATOM 757 C C . ILE A 1 101 ? -18.246 6.970 15.556 1.00 96.19 101 ILE A C 1
ATOM 759 O O . ILE A 1 101 ? -18.913 7.992 15.729 1.00 96.19 101 ILE A O 1
ATOM 763 N N . SER A 1 102 ? -18.612 5.779 16.036 1.00 94.44 102 SER A N 1
ATOM 764 C CA . SER A 1 102 ? -19.864 5.582 16.785 1.00 94.44 102 SER A CA 1
ATOM 765 C C . SER A 1 102 ? -19.884 6.312 18.129 1.00 94.44 102 SER A C 1
ATOM 767 O O . SER A 1 102 ? -20.944 6.703 18.609 1.00 94.44 102 SER A O 1
ATOM 769 N N . GLN A 1 103 ? -18.709 6.526 18.719 1.00 92.25 103 GLN A N 1
ATOM 770 C CA . GLN A 1 103 ? -18.528 7.198 19.999 1.00 92.25 103 GLN A CA 1
ATOM 771 C C . GLN A 1 103 ? -17.195 7.948 20.020 1.00 92.25 103 GLN A C 1
ATOM 773 O O . GLN A 1 103 ? -16.190 7.463 19.501 1.00 92.25 103 GLN A O 1
ATOM 778 N N . LYS A 1 104 ? -17.198 9.153 20.600 1.00 91.25 104 LYS A N 1
ATOM 779 C CA . LYS A 1 104 ? -16.005 10.013 20.706 1.00 91.25 104 LYS A CA 1
ATOM 780 C C . LYS A 1 104 ? -15.175 9.723 21.952 1.00 91.25 104 LYS A C 1
ATOM 782 O O . LYS A 1 104 ? -13.983 10.007 21.971 1.00 91.25 104 LYS A O 1
ATOM 787 N N . GLU A 1 105 ? -15.818 9.180 22.974 1.00 92.56 105 GLU A N 1
ATOM 788 C CA . GLU A 1 105 ? -15.236 8.889 24.273 1.00 92.56 105 GLU A CA 1
ATOM 789 C C . GLU A 1 105 ? -15.673 7.487 24.689 1.00 92.56 105 GLU A C 1
ATOM 791 O O . GLU A 1 105 ? -16.768 7.046 24.345 1.00 92.56 105 GLU A O 1
ATOM 796 N N . ILE A 1 106 ? -14.791 6.789 25.393 1.00 92.44 106 ILE A N 1
ATOM 797 C CA . ILE A 1 106 ? -15.042 5.480 25.987 1.00 92.44 106 ILE A CA 1
ATOM 798 C C . ILE A 1 106 ? -14.291 5.436 27.312 1.00 92.44 106 ILE A C 1
ATOM 800 O O . ILE A 1 106 ? -13.120 5.830 27.391 1.00 92.44 106 ILE A O 1
ATOM 804 N N . THR A 1 107 ? -14.956 4.992 28.370 1.00 94.44 107 THR A N 1
ATOM 805 C CA . THR A 1 107 ? -14.312 4.835 29.674 1.00 94.44 107 THR A CA 1
ATOM 806 C C . THR A 1 107 ? -13.438 3.578 29.702 1.00 94.44 107 THR A C 1
ATOM 808 O O . THR A 1 107 ? -13.618 2.629 28.936 1.00 94.44 107 THR A O 1
ATOM 811 N N . LEU A 1 108 ? -12.471 3.541 30.623 1.00 93.88 108 LEU A N 1
ATOM 812 C CA . LEU A 1 108 ? -11.618 2.362 30.816 1.00 93.88 108 LEU A CA 1
ATOM 813 C C . LEU A 1 108 ? -12.422 1.116 31.204 1.00 93.88 108 LEU A C 1
ATOM 815 O O . LEU A 1 108 ? -12.066 0.014 30.791 1.00 93.88 108 LEU A O 1
ATOM 819 N N . ASP A 1 109 ? -13.490 1.280 31.981 1.00 96.12 109 ASP A N 1
ATOM 820 C CA . ASP A 1 109 ? -14.309 0.161 32.447 1.00 96.12 109 ASP A CA 1
ATOM 821 C C . ASP A 1 109 ? -15.221 -0.380 31.336 1.00 96.12 109 ASP A C 1
ATOM 823 O O . ASP A 1 109 ? -15.352 -1.597 31.182 1.00 96.12 109 ASP A O 1
ATOM 827 N N . GLU A 1 110 ? -15.766 0.489 30.479 1.00 93.62 110 GLU A N 1
ATOM 828 C CA . GLU A 1 110 ? -16.465 0.088 29.247 1.00 93.62 110 GLU A CA 1
ATOM 829 C C . GLU A 1 110 ? -15.537 -0.677 28.298 1.00 93.62 110 GLU A C 1
ATOM 831 O O . GLU A 1 110 ? -15.907 -1.727 27.768 1.00 93.62 110 GLU A O 1
ATOM 836 N N . LEU A 1 111 ? -14.302 -0.202 28.116 1.00 90.56 111 LEU A N 1
ATOM 837 C CA . LEU A 1 111 ? -13.328 -0.885 27.267 1.00 90.56 111 LEU A CA 1
ATOM 838 C C . LEU A 1 111 ? -12.954 -2.263 27.837 1.00 90.56 111 LEU A C 1
ATOM 840 O O . LEU A 1 111 ? -12.914 -3.253 27.106 1.00 90.56 111 LEU A O 1
ATOM 844 N N . ARG A 1 112 ? -12.721 -2.349 29.153 1.00 94.56 112 ARG A N 1
ATOM 845 C CA . ARG A 1 112 ? -12.406 -3.610 29.850 1.00 94.56 112 ARG A CA 1
ATOM 846 C C . ARG A 1 112 ? -13.559 -4.610 29.827 1.00 94.56 112 ARG A C 1
ATOM 848 O O . ARG A 1 112 ? -13.304 -5.810 29.832 1.00 94.56 112 ARG A O 1
ATOM 855 N N . SER A 1 113 ? -14.798 -4.130 29.780 1.00 95.19 113 SER A N 1
ATOM 856 C CA . SER A 1 113 ? -15.997 -4.967 29.647 1.00 95.19 113 SER A CA 1
ATOM 857 C C . SER A 1 113 ? -16.298 -5.383 28.200 1.00 95.19 113 SER A C 1
ATOM 859 O O . SER A 1 113 ? -17.256 -6.114 27.963 1.00 95.19 113 SER A O 1
ATOM 861 N N . GLY A 1 114 ? -15.451 -4.997 27.237 1.00 93.81 114 GLY A N 1
ATOM 862 C CA . GLY A 1 114 ? -15.539 -5.451 25.848 1.00 93.81 114 GLY A CA 1
ATOM 863 C C . GLY A 1 114 ? -16.334 -4.528 24.927 1.00 93.81 114 GLY A C 1
ATOM 864 O O . GLY A 1 114 ? -16.686 -4.943 23.819 1.00 93.81 114 GLY A O 1
ATOM 865 N N . SER A 1 115 ? -16.605 -3.292 25.353 1.00 93.25 115 SER A N 1
ATOM 866 C CA . SER A 1 115 ? -17.216 -2.279 24.488 1.00 93.25 115 SER A CA 1
ATOM 867 C C . SER A 1 115 ? -16.340 -2.007 23.261 1.00 93.25 115 SER A C 1
ATOM 869 O O . SER A 1 115 ? -15.110 -2.079 23.318 1.00 93.25 115 SER A O 1
ATOM 871 N N . ARG A 1 116 ? -16.978 -1.702 22.127 1.00 90.88 116 ARG A N 1
ATOM 872 C CA . ARG A 1 116 ? -16.317 -1.535 20.824 1.00 90.88 116 ARG A CA 1
ATOM 873 C C . ARG A 1 116 ? -16.595 -0.160 20.245 1.00 90.88 116 ARG A C 1
ATOM 875 O O . ARG A 1 116 ? -17.717 0.326 20.324 1.00 90.88 116 ARG A O 1
ATOM 882 N N . VAL A 1 117 ? -15.591 0.439 19.613 1.00 92.50 117 VAL A N 1
ATOM 883 C CA . VAL A 1 117 ? -15.764 1.636 18.782 1.00 92.50 117 VAL A CA 1
ATOM 884 C C . VAL A 1 117 ? -15.911 1.182 17.338 1.00 92.50 117 VAL A C 1
ATOM 886 O O . VAL A 1 117 ? -15.041 0.487 16.816 1.00 92.50 117 VAL A O 1
ATOM 889 N N . GLU A 1 118 ? -17.011 1.563 16.700 1.00 94.94 118 GLU A N 1
ATOM 890 C CA . GLU A 1 118 ? -17.204 1.324 15.275 1.00 94.94 118 GLU A CA 1
ATOM 891 C C . GLU A 1 1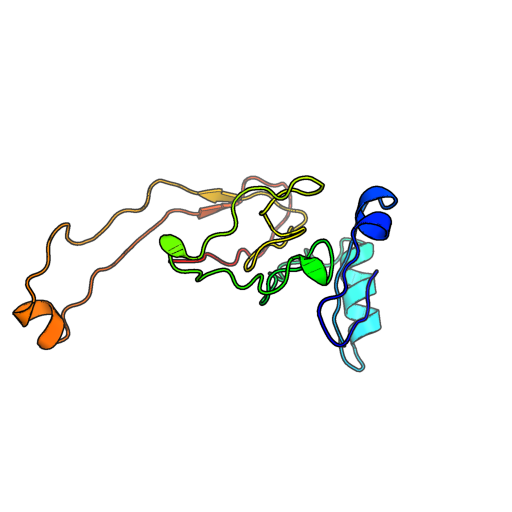18 ? -16.674 2.525 14.502 1.00 94.94 118 GLU A C 1
ATOM 893 O O . GLU A 1 118 ? -16.986 3.673 14.827 1.00 94.94 118 GLU A O 1
ATOM 898 N N . VAL A 1 119 ? -15.859 2.247 13.486 1.00 96.44 119 VAL A N 1
ATOM 899 C CA . VAL A 1 119 ? -15.317 3.246 12.568 1.00 96.44 119 VAL A CA 1
ATOM 900 C C . VAL A 1 119 ? -15.819 2.903 11.176 1.00 96.44 119 VAL A C 1
ATOM 902 O O . VAL A 1 119 ? -15.563 1.811 10.672 1.00 96.44 119 VAL A O 1
ATOM 905 N N . CYS A 1 120 ? -16.536 3.834 10.561 1.00 97.56 120 CYS A N 1
ATOM 906 C CA . CYS A 1 120 ? -17.046 3.704 9.206 1.00 97.56 120 CYS A CA 1
ATOM 907 C C . CYS A 1 120 ? -16.377 4.748 8.315 1.00 97.56 120 CYS A C 1
ATOM 909 O O . CYS A 1 120 ? -16.261 5.909 8.700 1.00 97.56 120 CYS A O 1
ATOM 911 N N . VAL A 1 121 ? -15.944 4.353 7.122 1.00 98.12 121 VAL A N 1
ATOM 912 C CA . VAL A 1 121 ? -15.404 5.272 6.119 1.00 98.12 121 VAL A CA 1
ATOM 913 C C . VAL A 1 121 ? -15.988 4.916 4.762 1.00 98.12 121 VAL A C 1
ATOM 915 O O . VAL A 1 121 ? -16.006 3.750 4.369 1.00 98.12 121 VAL A O 1
ATOM 918 N N . GLU A 1 122 ? -16.491 5.921 4.051 1.00 98.25 122 GLU A N 1
ATOM 919 C CA . GLU A 1 122 ? -16.927 5.738 2.672 1.00 98.25 122 GLU A CA 1
ATOM 920 C C . GLU A 1 122 ? -15.697 5.624 1.770 1.00 98.25 122 GLU A C 1
ATOM 922 O O . GLU A 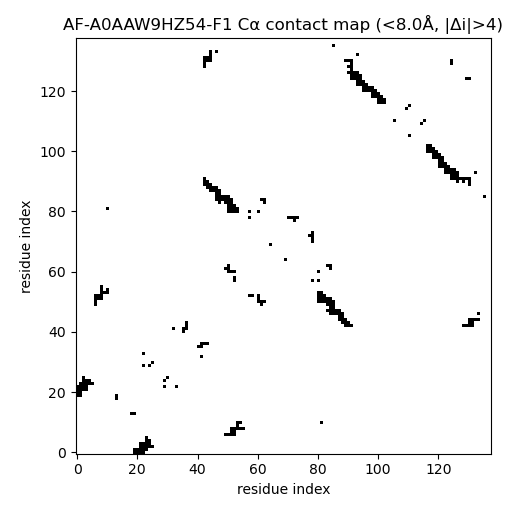1 122 ? -14.793 6.459 1.834 1.00 98.25 122 GLU A O 1
ATOM 927 N N . VAL A 1 123 ? -15.669 4.597 0.924 1.00 98.31 123 VAL A N 1
ATOM 928 C CA . VAL A 1 123 ? -14.618 4.406 -0.078 1.00 98.31 123 VAL A CA 1
ATOM 929 C C . VAL A 1 123 ? -15.274 4.298 -1.439 1.00 98.31 123 V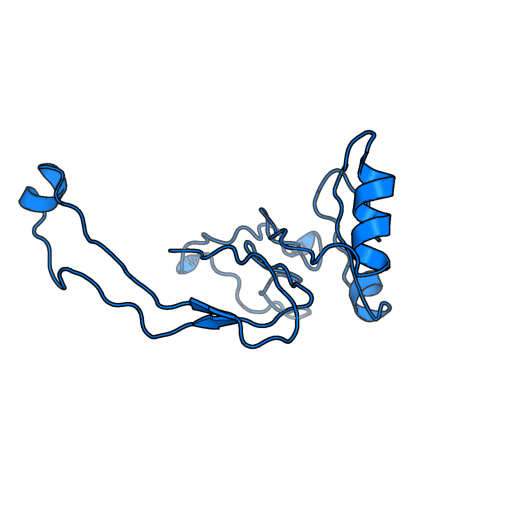AL A C 1
ATOM 931 O O . VAL A 1 123 ? -16.092 3.409 -1.682 1.00 98.31 123 VAL A O 1
ATOM 934 N N . LYS A 1 124 ? -14.908 5.208 -2.337 1.00 98.38 124 LYS A N 1
ATOM 935 C CA . LYS A 1 124 ? -15.501 5.307 -3.666 1.00 98.38 124 LYS A CA 1
ATOM 936 C C . LYS A 1 124 ? -14.460 5.017 -4.731 1.00 98.38 124 LYS A C 1
ATOM 938 O O . LYS A 1 124 ? -13.439 5.692 -4.804 1.00 98.38 124 LYS A O 1
ATOM 943 N N . ASN A 1 125 ? -14.748 4.055 -5.602 1.00 98.31 125 ASN A N 1
ATOM 944 C CA . ASN A 1 125 ? -13.973 3.864 -6.822 1.00 98.31 125 ASN A CA 1
ATOM 945 C C . ASN A 1 125 ? -14.298 4.997 -7.812 1.00 98.31 125 ASN A C 1
ATOM 947 O O . ASN A 1 125 ? -15.443 5.136 -8.248 1.00 98.31 125 ASN A O 1
ATOM 951 N N . THR A 1 126 ? -13.298 5.809 -8.144 1.00 98.12 126 THR A N 1
ATOM 952 C CA . THR A 1 126 ? -13.396 6.937 -9.086 1.00 98.12 126 THR A CA 1
ATOM 953 C C . THR A 1 126 ? -12.699 6.668 -10.415 1.00 98.12 126 THR A C 1
ATOM 955 O O . THR A 1 126 ? -12.742 7.503 -11.320 1.00 98.12 126 THR A O 1
ATOM 958 N N . GLY A 1 127 ? -12.061 5.507 -10.551 1.00 96.31 127 GLY A N 1
ATOM 959 C CA . GLY A 1 127 ? -11.408 5.111 -11.786 1.00 96.31 127 GLY A CA 1
ATOM 960 C C . GLY A 1 127 ? -12.379 4.517 -12.804 1.00 96.31 127 GLY A C 1
ATOM 961 O O . GLY A 1 127 ? -13.576 4.354 -12.577 1.00 96.31 127 GLY A O 1
ATOM 962 N N . LYS A 1 128 ? -11.833 4.180 -13.974 1.00 95.94 128 LYS A N 1
ATOM 963 C CA . LYS A 1 128 ? -12.595 3.609 -15.099 1.00 95.94 128 LYS A CA 1
ATOM 964 C C . LYS A 1 128 ? -12.676 2.081 -15.059 1.00 95.94 128 LYS A C 1
ATOM 966 O O . LYS A 1 128 ? -13.322 1.485 -15.916 1.00 95.94 128 LYS A O 1
ATOM 971 N N . MET A 1 129 ? -12.003 1.449 -14.099 1.00 94.44 129 MET A N 1
ATOM 972 C CA . MET A 1 129 ? -11.882 -0.001 -13.991 1.00 94.44 129 MET A CA 1
ATOM 973 C C . MET A 1 129 ? -12.407 -0.480 -12.638 1.00 94.44 129 MET A C 1
ATOM 975 O O . MET A 1 129 ? -12.294 0.208 -11.624 1.00 94.44 129 MET A O 1
ATOM 979 N N . LYS A 1 130 ? -12.958 -1.696 -12.593 1.00 96.94 130 LYS A N 1
ATOM 980 C CA . LYS A 1 130 ? -13.170 -2.378 -11.311 1.00 96.94 130 LYS A CA 1
ATOM 981 C C . LYS A 1 130 ? -11.813 -2.619 -10.641 1.00 96.94 130 LYS A C 1
ATOM 983 O O . LYS A 1 130 ? -10.807 -2.824 -11.321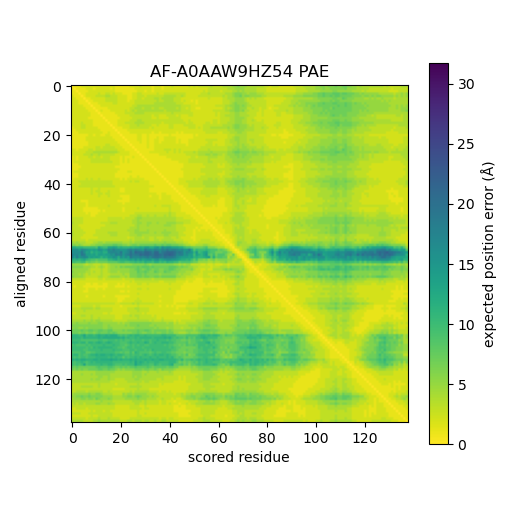 1.00 96.94 130 LYS A O 1
ATOM 988 N N . GLY A 1 131 ? -11.778 -2.580 -9.320 1.00 96.69 131 GLY A N 1
ATOM 989 C CA . GLY A 1 131 ? -10.568 -2.829 -8.550 1.00 96.69 131 GLY A CA 1
ATOM 990 C C . GLY A 1 131 ? -10.908 -3.096 -7.098 1.00 96.69 131 GLY A C 1
ATOM 991 O O . GLY A 1 131 ? -11.959 -2.656 -6.627 1.00 96.69 131 GLY A O 1
ATOM 992 N N . ASP A 1 132 ? -9.997 -3.778 -6.420 1.00 97.62 132 ASP A N 1
ATOM 993 C CA . ASP A 1 132 ? -10.073 -4.018 -4.986 1.00 97.62 132 ASP A CA 1
ATOM 994 C C . ASP A 1 132 ? -9.144 -3.046 -4.262 1.00 97.62 132 ASP A C 1
ATOM 996 O O . ASP A 1 132 ? -8.032 -2.773 -4.722 1.00 97.62 132 ASP A O 1
ATOM 1000 N N . GLU A 1 133 ? -9.593 -2.548 -3.114 1.00 97.81 133 GLU A N 1
ATOM 1001 C CA . GLU A 1 133 ? -8.824 -1.645 -2.266 1.00 97.81 133 GLU A CA 1
ATOM 1002 C C . GLU A 1 133 ? -8.725 -2.208 -0.849 1.00 97.81 133 GLU A C 1
ATOM 1004 O O . GLU A 1 133 ? -9.712 -2.640 -0.253 1.00 97.81 133 GLU A O 1
ATOM 1009 N N . VAL A 1 134 ? -7.511 -2.193 -0.301 1.00 98.25 134 VAL A N 1
ATOM 1010 C CA . VAL A 1 134 ? -7.237 -2.649 1.065 1.00 98.25 134 VAL A CA 1
ATOM 1011 C C . VAL A 1 134 ? -7.257 -1.440 1.993 1.00 98.25 134 VAL A C 1
ATOM 1013 O O . VAL A 1 134 ? -6.246 -0.749 2.143 1.00 98.25 134 VAL A O 1
ATOM 1016 N N . VAL A 1 135 ? -8.411 -1.207 2.621 1.00 97.88 135 VAL A N 1
ATOM 1017 C CA . VAL A 1 135 ? -8.610 -0.161 3.635 1.00 97.88 135 VAL A CA 1
ATOM 1018 C C . VAL A 1 135 ? -7.832 -0.513 4.903 1.00 97.88 135 VAL A C 1
ATOM 1020 O O . VAL A 1 135 ? -7.997 -1.598 5.459 1.00 97.88 135 VAL A O 1
ATOM 1023 N N . GLN A 1 136 ? -6.981 0.402 5.371 1.00 97.62 136 GLN A N 1
ATOM 1024 C CA . GLN A 1 136 ? -6.096 0.183 6.520 1.00 97.62 136 GLN A CA 1
ATOM 1025 C C . GLN A 1 136 ? -6.471 1.128 7.668 1.00 97.62 136 GLN A C 1
ATOM 1027 O O . GLN A 1 136 ? -6.438 2.346 7.501 1.00 97.62 136 GLN A O 1
ATOM 1032 N N . LEU A 1 137 ? -6.808 0.563 8.830 1.00 96.25 137 LEU A N 1
ATOM 1033 C CA . LEU A 1 137 ? -7.090 1.292 10.071 1.00 96.25 137 LEU A CA 1
ATOM 1034 C C . LEU A 1 137 ? -5.886 1.159 11.016 1.00 96.25 137 LEU A C 1
ATOM 1036 O O . LEU A 1 137 ? -5.421 0.042 11.251 1.00 96.25 137 LEU A O 1
ATOM 1040 N N . TYR A 1 138 ? -5.392 2.286 11.532 1.00 93.50 138 TYR A N 1
ATOM 1041 C CA . TYR A 1 138 ? -4.219 2.387 12.409 1.00 93.50 138 TYR A CA 1
ATOM 1042 C C . TYR A 1 138 ? -4.556 3.092 13.717 1.00 93.50 138 TYR A C 1
ATOM 1044 O O . TYR A 1 138 ? -5.420 3.997 13.677 1.00 93.50 138 TYR A O 1
#

Mean predicted aligned error: 4.05 Å